Protein AF-A0AAW4VG79-F1 (afdb_monomer_lite)

Secondary structur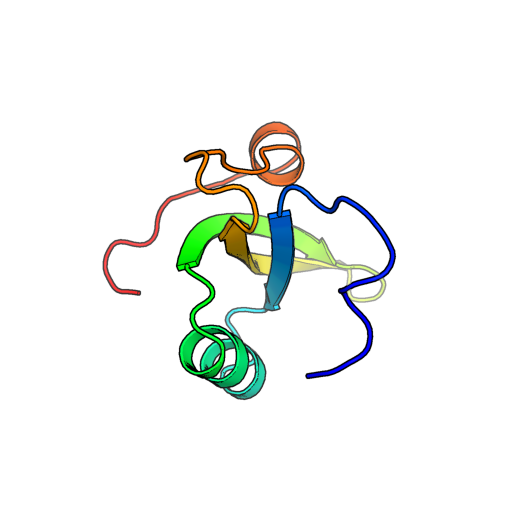e (DSSP, 8-state):
--SSSSS--SEEEEEEETT-HHHHHHHHHTTPEEEEEEEEEETTTTEEEEEEEEEEESSS------HHHHHSEEE--S--

Sequence (80 aa):
MQQAKKDNLCYLTATHDIKNIHSGNVMKKVDMHYCYSYKEQWMPKNRPVIFRMYQINLDGKKRIYQKYWNQYEHFIEENI

Organism: NCBI:txid1982626

Foldseek 3Di:
DPPPPPDPDQKDKDKDFPVCVVVVVVCVVVPWDWDWKFWDQDPPVRDTTIMIMTMDGPNPDPDDDCPRVVVTHIDHDPPD

pLDDT: mean 86.27, std 12.45, range [47.88, 96.75]

Radius of gyration: 13.55 Å; chains: 1; bounding box: 30×29×33 Å

Structure (mmCIF, N/CA/C/O backbone):
data_AF-A0AAW4VG79-F1
#
_entry.id   AF-A0AAW4VG79-F1
#
loop_
_atom_site.group_PDB
_atom_site.id
_atom_site.type_symbol
_atom_site.label_atom_id
_atom_site.label_alt_id
_atom_site.label_comp_id
_atom_site.label_asym_id
_atom_site.label_entity_id
_atom_site.label_seq_id
_atom_site.pdbx_PDB_ins_code
_atom_site.Cartn_x
_atom_site.Cartn_y
_atom_site.Cartn_z
_atom_site.occupancy
_atom_site.B_iso_or_equiv
_atom_site.auth_seq_id
_atom_site.auth_comp_id
_atom_site.auth_asym_id
_atom_site.auth_atom_id
_atom_site.pdbx_PDB_model_num
ATOM 1 N N . MET A 1 1 ? -19.225 -12.550 1.615 1.00 48.75 1 MET A N 1
ATOM 2 C CA . MET A 1 1 ? -18.482 -11.891 2.717 1.00 48.75 1 MET A CA 1
ATOM 3 C C . MET A 1 1 ? -18.562 -12.712 4.020 1.00 48.75 1 MET A C 1
ATOM 5 O O . MET A 1 1 ? -18.873 -12.148 5.058 1.00 48.75 1 MET A O 1
ATOM 9 N N . GLN A 1 2 ? -18.342 -14.040 4.009 1.00 51.12 2 GLN A N 1
ATOM 10 C CA . GLN A 1 2 ? -18.646 -14.886 5.189 1.00 51.12 2 GLN A CA 1
ATOM 11 C C . GLN A 1 2 ? -17.510 -15.777 5.724 1.00 51.12 2 GLN A C 1
ATOM 13 O O . GLN A 1 2 ? -17.731 -16.475 6.703 1.00 51.12 2 GLN A O 1
ATOM 18 N N . GLN A 1 3 ? -16.276 -15.696 5.213 1.00 51.03 3 GLN A N 1
ATOM 19 C CA . GLN A 1 3 ? -15.193 -16.575 5.692 1.00 51.03 3 GLN A CA 1
ATOM 20 C C . GLN A 1 3 ? -13.914 -15.851 6.147 1.00 51.03 3 GLN A C 1
ATOM 22 O O . GLN A 1 3 ? -12.831 -16.397 6.024 1.00 51.03 3 GLN A O 1
ATOM 27 N N . ALA A 1 4 ? -14.030 -14.640 6.703 1.00 53.94 4 ALA A N 1
ATOM 28 C CA . ALA A 1 4 ? -12.918 -13.953 7.387 1.00 53.94 4 ALA A CA 1
ATOM 29 C C . ALA A 1 4 ? -13.133 -13.817 8.911 1.00 53.94 4 ALA A C 1
ATOM 31 O O . ALA A 1 4 ? -12.358 -13.161 9.591 1.00 53.94 4 ALA A O 1
ATOM 32 N N . LYS A 1 5 ? -14.194 -14.429 9.462 1.00 47.88 5 LYS A N 1
ATOM 33 C CA . LYS A 1 5 ? -14.588 -14.309 10.881 1.00 47.88 5 LYS A CA 1
ATOM 34 C C . LYS A 1 5 ? -14.023 -15.402 11.807 1.00 47.88 5 LYS A C 1
ATOM 36 O O . LYS A 1 5 ? -14.498 -15.519 12.931 1.00 47.88 5 LYS A O 1
ATOM 41 N N . LYS A 1 6 ? -13.069 -16.228 11.357 1.00 48.19 6 LYS A N 1
ATOM 42 C CA . LYS A 1 6 ? -12.515 -17.328 12.179 1.00 48.19 6 LYS A CA 1
ATOM 43 C C . LYS A 1 6 ? -11.133 -17.073 12.771 1.00 48.19 6 LYS A C 1
ATOM 45 O O . LYS A 1 6 ? -10.793 -17.733 13.742 1.00 48.19 6 LYS A O 1
ATOM 50 N N . ASP A 1 7 ? -10.418 -16.069 12.287 1.00 56.91 7 ASP A N 1
ATOM 51 C CA . ASP A 1 7 ? -9.140 -15.659 12.852 1.00 56.91 7 ASP A CA 1
ATOM 52 C C . ASP A 1 7 ? -9.309 -14.235 13.394 1.00 56.91 7 ASP A C 1
ATOM 54 O O . ASP A 1 7 ? -9.985 -13.418 12.767 1.00 56.91 7 ASP A O 1
ATOM 58 N N . ASN A 1 8 ? -8.729 -13.915 14.554 1.00 70.56 8 ASN A N 1
ATOM 59 C CA . ASN A 1 8 ? -8.643 -12.545 15.089 1.00 70.56 8 ASN A CA 1
ATOM 60 C C . ASN A 1 8 ? -7.719 -11.680 14.199 1.00 70.56 8 ASN A C 1
ATOM 62 O O . ASN A 1 8 ? -6.670 -11.193 14.628 1.00 70.56 8 ASN A O 1
ATOM 66 N N . LEU A 1 9 ? -8.065 -11.535 12.919 1.00 78.56 9 LEU A N 1
ATOM 67 C CA . LEU A 1 9 ? -7.299 -10.783 11.938 1.00 78.56 9 LEU A CA 1
ATOM 68 C C . LEU A 1 9 ? -7.385 -9.308 12.298 1.00 78.56 9 LEU A C 1
ATOM 70 O O . LEU A 1 9 ? -8.458 -8.713 12.310 1.00 78.56 9 LEU A O 1
ATOM 74 N N . CYS A 1 10 ? -6.232 -8.708 12.576 1.00 88.25 10 CYS A N 1
ATOM 75 C CA . CYS A 1 10 ? -6.159 -7.282 12.873 1.00 88.25 10 CYS A CA 1
ATOM 76 C C . CYS A 1 10 ? -6.467 -6.433 11.625 1.00 88.25 10 CYS A C 1
ATOM 78 O O . CYS A 1 10 ? -7.024 -5.345 11.730 1.00 88.25 10 CYS A O 1
ATOM 80 N N . TYR A 1 11 ? -6.090 -6.917 10.438 1.00 90.19 11 TYR A N 1
ATOM 81 C CA . TYR A 1 11 ? -6.242 -6.217 9.164 1.00 90.19 11 TYR A CA 1
ATOM 82 C C . TYR A 1 11 ? -6.163 -7.192 7.984 1.00 90.19 11 TYR A C 1
ATOM 84 O O . TYR A 1 11 ? -5.632 -8.296 8.114 1.00 90.19 11 TYR A O 1
ATOM 92 N N . LEU A 1 12 ? -6.659 -6.758 6.825 1.00 92.25 12 LEU A N 1
ATOM 93 C CA . LEU A 1 12 ? -6.487 -7.433 5.539 1.00 92.25 12 LEU A CA 1
ATOM 94 C C . LEU A 1 12 ? -5.744 -6.509 4.583 1.00 92.25 12 LEU A C 1
ATOM 96 O O . LEU A 1 12 ? -6.063 -5.323 4.497 1.00 92.25 12 LEU A O 1
ATOM 100 N N . THR A 1 13 ? -4.778 -7.057 3.852 1.00 93.62 13 THR A N 1
ATOM 101 C CA . THR A 1 13 ? -4.040 -6.347 2.805 1.00 93.62 13 THR A CA 1
ATOM 102 C C . THR A 1 13 ? -4.353 -6.941 1.440 1.00 93.62 13 THR A C 1
ATOM 104 O O . THR A 1 13 ? -4.644 -8.130 1.314 1.00 93.62 13 THR A O 1
ATOM 107 N N . ALA A 1 14 ? -4.291 -6.111 0.406 1.00 93.44 14 ALA A N 1
ATOM 108 C CA . ALA A 1 14 ? -4.355 -6.545 -0.979 1.00 93.44 14 ALA A CA 1
ATOM 109 C C . ALA A 1 14 ? -3.442 -5.662 -1.826 1.00 93.44 14 ALA A C 1
ATOM 111 O O . ALA A 1 14 ? -3.225 -4.493 -1.509 1.00 93.44 14 ALA A O 1
ATOM 112 N N . THR A 1 15 ? -2.901 -6.221 -2.902 1.00 93.19 15 THR A N 1
ATOM 113 C CA . THR A 1 15 ? -2.086 -5.476 -3.858 1.00 93.19 15 THR A CA 1
ATOM 114 C C . THR A 1 15 ? -2.598 -5.714 -5.269 1.00 93.19 15 THR A C 1
ATOM 116 O O . THR A 1 15 ? -3.128 -6.785 -5.575 1.00 93.19 15 THR A O 1
ATOM 119 N N . HIS A 1 16 ? -2.492 -4.712 -6.138 1.00 91.62 16 HIS A N 1
ATOM 120 C CA . HIS A 1 16 ? -2.807 -4.888 -7.554 1.00 91.62 16 HIS A CA 1
ATOM 121 C C . HIS A 1 16 ? -1.873 -4.090 -8.455 1.00 91.62 16 HIS A C 1
ATOM 123 O O . HIS A 1 16 ? -1.401 -3.024 -8.072 1.00 91.62 16 HIS A O 1
ATOM 129 N N . ASP A 1 17 ? -1.634 -4.604 -9.663 1.00 91.88 17 ASP A N 1
ATOM 130 C CA . ASP A 1 17 ? -0.920 -3.883 -10.721 1.00 91.88 17 ASP A CA 1
ATOM 131 C C . ASP A 1 17 ? -1.746 -2.656 -11.132 1.00 91.88 17 ASP A C 1
ATOM 133 O O . ASP A 1 17 ? -2.942 -2.785 -11.424 1.00 91.88 17 ASP A O 1
ATOM 137 N N . ILE A 1 18 ? -1.124 -1.476 -11.190 1.00 89.12 18 ILE A N 1
ATOM 138 C CA . ILE A 1 18 ? -1.777 -0.234 -11.637 1.00 89.12 18 ILE A CA 1
ATOM 139 C C . ILE A 1 18 ? -2.383 -0.351 -13.041 1.00 89.12 18 ILE A C 1
ATOM 141 O O . ILE A 1 18 ? -3.370 0.318 -13.345 1.00 89.12 18 ILE A O 1
ATOM 145 N N . LYS A 1 19 ? -1.831 -1.224 -13.895 1.00 86.50 19 LYS A N 1
ATOM 146 C CA . LYS A 1 19 ? -2.334 -1.480 -15.252 1.00 86.50 19 LYS A CA 1
ATOM 147 C C . LYS A 1 19 ? -3.602 -2.332 -15.252 1.00 86.50 19 LYS A C 1
ATOM 149 O O . LYS A 1 19 ? -4.306 -2.375 -16.258 1.00 86.50 19 LYS A O 1
ATOM 154 N N . ASN A 1 20 ? -3.921 -2.996 -14.140 1.00 84.12 20 ASN A N 1
ATOM 155 C CA . ASN A 1 20 ? -5.157 -3.747 -13.975 1.00 84.12 20 ASN A CA 1
ATOM 156 C C . ASN A 1 20 ? -6.222 -2.894 -13.264 1.00 84.12 20 ASN A C 1
ATOM 158 O O . ASN A 1 20 ? -6.438 -2.980 -12.051 1.00 84.12 20 ASN A O 1
ATOM 162 N N . ILE A 1 21 ? -6.914 -2.070 -14.054 1.00 77.88 21 ILE A N 1
ATOM 163 C CA . ILE A 1 21 ? -7.960 -1.149 -13.578 1.00 77.88 21 ILE A CA 1
ATOM 164 C C .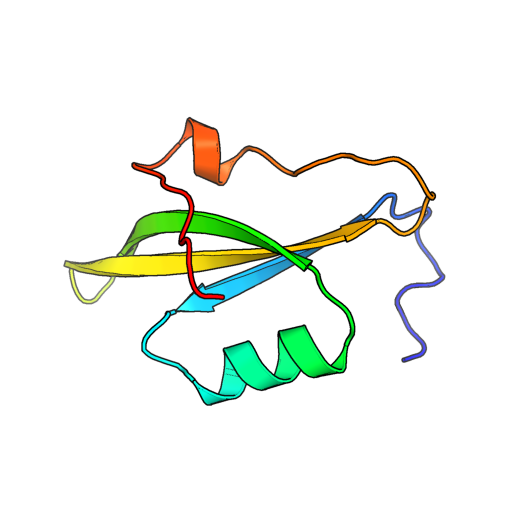 ILE A 1 21 ? -9.122 -1.912 -12.911 1.00 77.88 21 ILE A C 1
ATOM 166 O O . ILE A 1 21 ? -9.685 -1.449 -11.918 1.00 77.88 21 ILE A O 1
ATOM 170 N N . HIS A 1 22 ? -9.453 -3.111 -13.403 1.00 79.38 22 HIS A N 1
ATOM 171 C CA . HIS A 1 22 ? -10.567 -3.910 -12.884 1.00 79.38 22 HIS A CA 1
ATOM 172 C C . HIS A 1 22 ? -10.356 -4.312 -11.419 1.00 79.38 22 HIS A C 1
ATOM 174 O O . HIS A 1 22 ? -11.280 -4.184 -10.616 1.00 79.38 22 HIS A O 1
ATOM 180 N N . SER A 1 23 ? -9.142 -4.735 -11.046 1.00 74.06 23 SER A N 1
ATOM 181 C CA . SER A 1 23 ? -8.822 -5.079 -9.653 1.00 74.06 23 SER A CA 1
ATOM 182 C C . SER A 1 23 ? -8.823 -3.866 -8.721 1.00 74.06 23 SER A C 1
ATOM 184 O O . SER A 1 23 ? -9.280 -3.984 -7.586 1.00 74.06 23 SER A O 1
ATOM 186 N N . GLY A 1 24 ? -8.394 -2.692 -9.198 1.00 76.50 24 GLY A N 1
ATOM 187 C CA . GLY A 1 24 ? -8.435 -1.462 -8.398 1.00 76.50 24 GLY A CA 1
ATOM 188 C C . GLY A 1 24 ? -9.866 -1.054 -8.031 1.00 76.50 24 GLY A C 1
ATOM 189 O O . GLY A 1 24 ? -10.145 -0.686 -6.891 1.00 76.50 24 GLY A O 1
ATOM 190 N N . ASN A 1 25 ? -10.809 -1.217 -8.964 1.00 81.44 25 ASN A N 1
ATOM 191 C CA . ASN A 1 25 ? -12.224 -0.931 -8.713 1.00 81.44 25 ASN A CA 1
ATOM 192 C C . ASN A 1 25 ? -12.849 -1.869 -7.674 1.00 81.44 25 ASN A C 1
ATOM 194 O O . ASN A 1 25 ? -13.746 -1.453 -6.943 1.00 81.44 25 ASN A O 1
ATOM 198 N N . VAL A 1 26 ? -12.389 -3.121 -7.583 1.00 82.69 26 VAL A N 1
ATOM 199 C CA . VAL A 1 26 ? -12.853 -4.049 -6.542 1.00 82.69 26 VAL A CA 1
ATOM 200 C C . VAL A 1 26 ? -12.427 -3.553 -5.164 1.00 82.69 26 VAL A C 1
ATOM 202 O O . VAL A 1 26 ? -13.265 -3.498 -4.273 1.00 82.69 26 VAL A O 1
ATOM 205 N N . MET A 1 27 ? -11.171 -3.127 -5.006 1.00 86.06 27 MET A N 1
ATOM 206 C CA . MET A 1 27 ? -10.642 -2.652 -3.719 1.00 86.06 27 MET A CA 1
ATOM 207 C C . MET A 1 27 ? -11.373 -1.407 -3.217 1.00 86.06 27 MET A C 1
ATOM 209 O O . MET A 1 27 ? -11.728 -1.343 -2.043 1.00 86.06 27 MET A O 1
ATOM 213 N N . LYS A 1 28 ? -11.693 -0.473 -4.123 1.00 82.12 28 LYS A N 1
ATOM 214 C CA . LYS A 1 28 ? -12.529 0.693 -3.803 1.00 82.12 28 LYS A CA 1
ATOM 215 C C . LYS A 1 28 ? -13.952 0.298 -3.390 1.00 82.12 28 LYS A C 1
ATOM 217 O O . LYS A 1 28 ? -14.504 0.899 -2.482 1.00 82.12 28 LYS A O 1
ATOM 222 N N . LYS A 1 29 ? -14.547 -0.718 -4.029 1.00 87.69 29 LYS A N 1
ATOM 223 C CA . LYS A 1 29 ? -15.909 -1.193 -3.711 1.00 87.69 29 LYS A CA 1
ATOM 224 C C . LYS A 1 29 ? -16.019 -1.931 -2.377 1.00 87.69 29 LYS A C 1
ATOM 226 O O . LYS A 1 29 ? -17.119 -2.020 -1.845 1.00 87.69 29 LYS A O 1
ATOM 231 N N . VAL A 1 30 ? -14.926 -2.509 -1.879 1.00 87.81 30 VAL A N 1
ATOM 232 C CA . VAL A 1 30 ? -14.897 -3.221 -0.589 1.00 87.81 30 VAL A CA 1
ATOM 233 C C . VAL A 1 30 ? -14.330 -2.362 0.548 1.00 87.81 30 VAL A C 1
ATOM 235 O O . VAL A 1 30 ? -13.889 -2.914 1.553 1.00 87.81 30 VAL A O 1
ATOM 238 N N . ASP A 1 31 ? -14.313 -1.035 0.376 1.00 87.81 31 ASP A N 1
ATOM 239 C CA . ASP A 1 31 ? -13.814 -0.052 1.348 1.00 87.81 31 ASP A CA 1
ATOM 240 C C . ASP A 1 31 ? -12.377 -0.317 1.831 1.00 87.81 31 ASP A C 1
ATOM 242 O O . ASP A 1 31 ? -12.003 0.006 2.959 1.00 87.81 31 ASP A O 1
ATOM 246 N N . MET A 1 32 ? -11.529 -0.902 0.979 1.00 92.75 32 MET A N 1
ATOM 247 C CA . MET A 1 32 ? -10.101 -0.944 1.270 1.00 92.75 32 MET A CA 1
ATOM 248 C C . MET A 1 32 ? -9.475 0.413 0.965 1.00 92.75 32 MET A C 1
ATOM 250 O O . MET A 1 32 ? -9.732 1.024 -0.074 1.00 92.75 32 MET A O 1
ATOM 254 N N . HIS A 1 33 ? -8.588 0.861 1.846 1.00 92.31 33 HIS A N 1
ATOM 255 C CA . HIS A 1 33 ? -7.921 2.147 1.710 1.00 92.31 33 HIS A CA 1
ATOM 256 C C . HIS A 1 33 ? -6.576 1.988 1.023 1.00 92.31 33 HIS A C 1
ATOM 258 O O . HIS A 1 33 ? -5.776 1.123 1.390 1.00 92.31 33 HIS A O 1
ATOM 264 N N . TYR A 1 34 ? -6.320 2.852 0.045 1.00 94.00 34 TYR A N 1
ATOM 265 C CA . TYR A 1 34 ? -4.992 2.998 -0.529 1.00 94.00 34 TYR A CA 1
ATOM 266 C C . TYR A 1 34 ? -4.004 3.431 0.558 1.00 94.00 34 TYR A C 1
ATOM 268 O O . TYR A 1 34 ? -4.309 4.313 1.360 1.00 94.00 34 TYR A O 1
ATOM 276 N N . CYS A 1 35 ? -2.833 2.797 0.584 1.00 94.75 35 CYS A N 1
ATOM 277 C CA . CYS A 1 35 ? -1.771 3.113 1.535 1.00 94.75 35 CYS A CA 1
ATOM 278 C C . CYS A 1 35 ? -0.534 3.670 0.827 1.00 94.75 35 CYS A C 1
ATOM 280 O O . CYS A 1 35 ? -0.065 4.744 1.185 1.00 94.75 35 CYS A O 1
ATOM 282 N N . TYR A 1 36 ? 0.007 2.938 -0.150 1.00 96.56 36 TYR A N 1
ATOM 283 C CA . TYR A 1 36 ? 1.191 3.332 -0.915 1.00 96.56 36 TYR A CA 1
ATOM 284 C C . TYR A 1 36 ? 1.344 2.493 -2.183 1.00 96.56 36 TYR A C 1
ATOM 286 O O . TYR A 1 36 ? 0.736 1.428 -2.315 1.00 96.56 36 TYR A O 1
ATOM 294 N N . SER A 1 37 ? 2.213 2.946 -3.079 1.00 96.75 37 SER A N 1
ATOM 295 C CA . SER A 1 37 ? 2.624 2.224 -4.276 1.00 96.75 37 SER A CA 1
ATOM 296 C C . SER A 1 37 ? 4.077 1.804 -4.168 1.00 96.75 37 SER A C 1
ATOM 298 O O . SER A 1 37 ? 4.880 2.469 -3.515 1.00 96.75 37 SER A O 1
ATOM 300 N N . TYR A 1 38 ? 4.417 0.676 -4.782 1.00 96.38 38 TYR A N 1
ATOM 301 C CA . TYR A 1 38 ? 5.780 0.161 -4.794 1.00 96.38 38 TYR A CA 1
ATOM 302 C C . TYR A 1 38 ? 6.110 -0.519 -6.119 1.00 96.38 38 TYR A C 1
ATOM 304 O O . TYR A 1 38 ? 5.234 -1.045 -6.812 1.00 96.38 38 TYR A O 1
ATOM 312 N N . LYS A 1 39 ? 7.390 -0.489 -6.481 1.00 95.56 39 LYS A N 1
ATOM 313 C CA . LYS A 1 39 ? 7.906 -1.033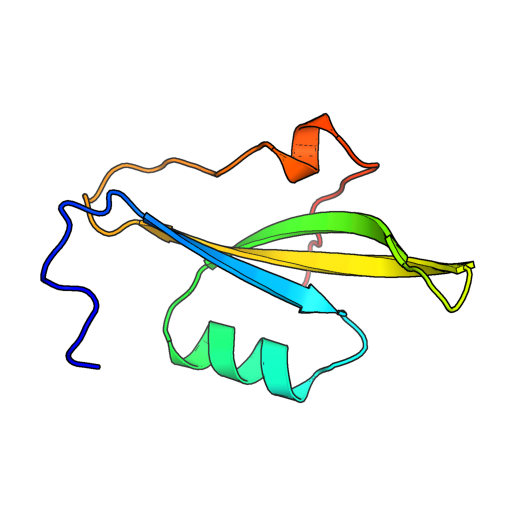 -7.735 1.00 95.56 39 LYS A CA 1
ATOM 314 C C . LYS A 1 39 ? 8.591 -2.369 -7.486 1.00 95.56 39 LYS A C 1
ATOM 316 O O . LYS A 1 39 ? 9.612 -2.443 -6.811 1.00 95.56 39 LYS A O 1
ATOM 321 N N . GLU A 1 40 ? 8.050 -3.421 -8.084 1.00 93.69 40 GLU A N 1
ATOM 322 C CA . GLU A 1 40 ? 8.561 -4.785 -7.973 1.00 93.69 40 GLU A CA 1
ATOM 323 C C . GLU A 1 40 ? 8.960 -5.315 -9.354 1.00 93.69 40 GLU A C 1
ATOM 325 O O . GLU A 1 40 ? 8.268 -5.098 -10.352 1.00 93.69 40 GLU A O 1
ATOM 330 N N . GLN A 1 41 ? 10.097 -6.010 -9.428 1.00 90.88 41 GLN A N 1
ATOM 331 C CA . GLN A 1 41 ? 10.508 -6.702 -10.649 1.00 90.88 41 GLN A CA 1
ATOM 332 C C . GLN A 1 41 ? 9.753 -8.024 -10.754 1.00 90.88 41 GLN A C 1
ATOM 334 O O . GLN A 1 41 ? 10.028 -8.970 -10.018 1.00 90.88 41 GLN A O 1
ATOM 339 N N . TRP A 1 42 ? 8.786 -8.090 -11.668 1.00 85.44 42 TRP A N 1
ATOM 340 C CA . TRP A 1 42 ? 7.906 -9.248 -11.770 1.00 85.44 42 TRP A CA 1
ATOM 341 C C . TRP A 1 42 ? 8.471 -10.307 -12.723 1.00 85.44 42 TRP A C 1
ATOM 343 O O . TRP A 1 42 ? 8.642 -10.065 -13.925 1.00 85.44 42 TRP A O 1
ATOM 353 N N . MET A 1 43 ? 8.718 -11.506 -12.194 1.00 84.06 43 MET A N 1
ATOM 354 C CA . MET A 1 43 ? 9.098 -12.695 -12.964 1.00 84.06 43 MET A CA 1
ATOM 355 C C . MET A 1 43 ? 7.859 -13.515 -13.357 1.00 84.06 43 MET A C 1
ATOM 357 O O . MET A 1 43 ? 6.885 -13.534 -12.608 1.00 84.06 43 MET A O 1
ATOM 361 N N . PRO A 1 44 ? 7.860 -14.198 -14.521 1.00 78.88 44 PRO A N 1
ATOM 362 C CA . PRO A 1 44 ? 9.000 -14.460 -15.414 1.00 78.88 44 PRO A CA 1
ATOM 363 C C . PRO A 1 44 ? 9.282 -13.368 -16.459 1.00 78.88 44 PRO A C 1
ATOM 365 O O . PRO A 1 44 ? 10.268 -13.453 -17.179 1.00 78.88 44 PRO A O 1
ATOM 368 N N . LYS A 1 45 ? 8.443 -12.328 -16.563 1.00 79.88 45 LYS A N 1
ATOM 369 C CA . LYS A 1 45 ? 8.561 -11.304 -17.623 1.00 79.88 45 LYS A CA 1
ATOM 370 C C . LYS A 1 45 ? 9.686 -10.278 -17.399 1.00 79.88 45 LYS A C 1
ATOM 372 O O . LYS A 1 45 ? 9.839 -9.398 -18.239 1.00 79.88 45 LYS A O 1
ATOM 377 N N . ASN A 1 46 ? 10.419 -10.383 -16.286 1.00 87.19 46 ASN A N 1
ATOM 378 C CA . ASN A 1 46 ? 11.544 -9.536 -15.876 1.00 87.19 46 ASN A CA 1
ATOM 379 C C . ASN A 1 46 ? 11.319 -8.041 -16.158 1.00 87.19 46 ASN A C 1
ATOM 381 O O . ASN A 1 46 ? 12.147 -7.370 -16.773 1.00 87.19 46 ASN A O 1
ATOM 385 N N . ARG A 1 47 ? 10.140 -7.542 -15.777 1.00 88.69 47 ARG A N 1
ATOM 386 C CA . ARG A 1 47 ? 9.743 -6.155 -16.019 1.00 88.69 47 ARG A CA 1
ATOM 387 C C . ARG A 1 47 ? 9.338 -5.484 -14.710 1.00 88.69 47 ARG A C 1
ATOM 389 O O . ARG A 1 47 ? 8.684 -6.138 -13.890 1.00 88.69 47 ARG A O 1
ATOM 396 N N . PRO A 1 48 ? 9.623 -4.182 -14.546 1.00 90.75 48 PRO A N 1
ATOM 397 C CA . PRO A 1 48 ? 9.146 -3.447 -13.393 1.00 90.75 48 PRO A CA 1
ATOM 398 C C . PRO A 1 48 ? 7.628 -3.296 -13.493 1.00 90.75 48 PRO A C 1
ATOM 400 O O . PRO A 1 48 ? 7.091 -2.844 -14.511 1.00 90.75 48 PRO A O 1
ATOM 403 N N . VAL A 1 49 ? 6.938 -3.689 -12.431 1.00 93.31 49 VAL A N 1
ATOM 404 C CA . VAL A 1 49 ? 5.500 -3.508 -12.254 1.00 93.31 49 VAL A CA 1
ATOM 405 C C . VAL A 1 49 ? 5.295 -2.652 -11.015 1.00 93.31 49 VAL A C 1
ATOM 407 O O . VAL A 1 49 ? 5.952 -2.849 -9.996 1.00 93.31 49 VAL A O 1
ATOM 410 N N . ILE A 1 50 ? 4.402 -1.673 -11.125 1.00 95.00 50 ILE A N 1
ATOM 411 C CA . ILE A 1 50 ? 4.000 -0.851 -9.991 1.00 95.00 50 ILE A CA 1
ATOM 412 C C . ILE A 1 50 ? 2.742 -1.484 -9.418 1.00 95.00 50 ILE A C 1
ATOM 414 O O . ILE A 1 50 ? 1.743 -1.646 -10.126 1.00 95.00 50 ILE A O 1
ATOM 418 N N . PHE A 1 51 ? 2.809 -1.840 -8.145 1.00 94.56 51 PHE A N 1
ATOM 419 C CA . PHE A 1 51 ? 1.678 -2.337 -7.387 1.00 94.56 51 PHE A CA 1
ATOM 420 C C . PHE A 1 51 ? 1.184 -1.257 -6.433 1.00 94.56 51 PHE A C 1
ATOM 422 O O . PHE A 1 51 ? 1.986 -0.591 -5.783 1.00 94.56 51 PHE A O 1
ATOM 429 N N . ARG A 1 52 ? -0.137 -1.126 -6.310 1.00 95.50 52 ARG A N 1
ATOM 430 C CA . ARG A 1 52 ? -0.774 -0.358 -5.236 1.00 95.50 52 ARG A CA 1
ATOM 431 C C . ARG A 1 52 ? -1.108 -1.282 -4.089 1.00 95.50 52 ARG A C 1
ATOM 433 O O . ARG A 1 52 ? -1.729 -2.323 -4.303 1.00 95.50 52 ARG A O 1
ATOM 440 N N . MET A 1 53 ? -0.725 -0.884 -2.887 1.00 95.75 53 MET A N 1
ATOM 441 C CA . MET A 1 53 ? -1.048 -1.565 -1.647 1.00 95.75 53 MET A CA 1
ATOM 442 C C . MET A 1 53 ? -2.288 -0.937 -1.015 1.00 95.75 53 MET A C 1
ATOM 444 O O . MET A 1 53 ? -2.354 0.274 -0.787 1.00 95.75 53 MET A O 1
ATOM 448 N N . TYR A 1 54 ? -3.263 -1.792 -0.730 1.00 94.75 54 TYR A N 1
ATOM 449 C CA . TYR A 1 54 ? -4.516 -1.460 -0.078 1.00 94.75 54 TYR A CA 1
ATOM 450 C C . TYR A 1 54 ? -4.652 -2.224 1.236 1.00 94.75 54 TYR A C 1
ATOM 452 O O . TYR A 1 54 ? -4.234 -3.382 1.343 1.00 94.75 54 TYR A O 1
ATOM 460 N N . GLN A 1 55 ? -5.287 -1.602 2.225 1.00 94.62 55 GLN A N 1
ATOM 461 C CA . GLN A 1 55 ? -5.531 -2.212 3.526 1.00 94.62 55 GLN A CA 1
ATOM 462 C C . GLN A 1 55 ? -6.896 -1.828 4.090 1.00 94.62 55 GLN A C 1
ATOM 464 O O . GLN A 1 55 ? -7.352 -0.696 3.944 1.00 94.62 55 GLN A O 1
ATOM 469 N N . ILE A 1 56 ? -7.514 -2.767 4.799 1.00 93.38 56 ILE A N 1
ATOM 470 C CA . ILE A 1 56 ? -8.632 -2.505 5.706 1.00 93.38 56 ILE A CA 1
ATOM 471 C C . ILE A 1 56 ? -8.246 -2.976 7.109 1.00 93.38 56 ILE A C 1
ATOM 4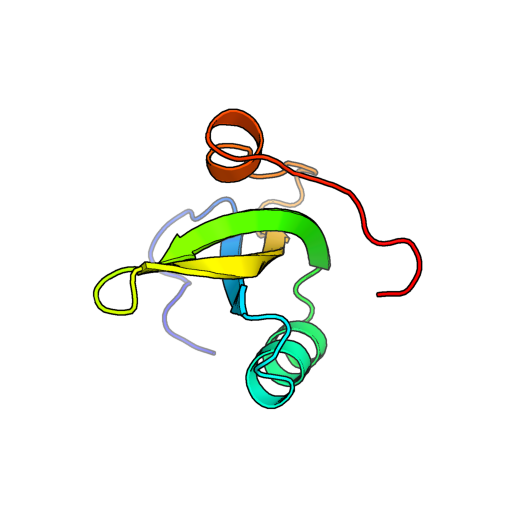73 O O . ILE A 1 56 ? -7.805 -4.111 7.299 1.00 93.38 56 ILE A O 1
ATOM 477 N N . ASN A 1 57 ? -8.368 -2.084 8.092 1.00 91.69 57 ASN A N 1
ATOM 478 C CA . ASN A 1 57 ? -8.124 -2.396 9.500 1.00 91.69 57 ASN A CA 1
ATOM 479 C C . ASN A 1 57 ? -9.427 -2.890 10.128 1.00 91.69 57 ASN A C 1
ATOM 481 O O . ASN A 1 57 ? -10.421 -2.169 10.133 1.00 91.69 57 ASN A O 1
ATOM 485 N N . LEU A 1 58 ? -9.421 -4.117 10.646 1.00 89.81 58 LEU A N 1
ATOM 486 C CA . LEU A 1 58 ? -10.607 -4.774 11.205 1.00 89.81 58 LEU A CA 1
ATOM 487 C C . LEU A 1 58 ? -10.726 -4.571 12.721 1.00 89.81 58 LEU A C 1
ATOM 489 O O . LEU A 1 58 ? -11.797 -4.752 13.290 1.00 89.81 58 LEU A O 1
ATOM 493 N N . ASP A 1 59 ? -9.633 -4.177 13.373 1.00 88.31 59 ASP A N 1
ATOM 494 C CA . ASP A 1 59 ? -9.528 -3.997 14.823 1.00 88.31 59 ASP A CA 1
ATOM 495 C C . ASP A 1 59 ? -9.646 -2.533 15.284 1.00 88.31 59 ASP A C 1
ATOM 497 O O . ASP A 1 59 ? -9.403 -2.222 16.451 1.00 88.31 59 ASP A O 1
ATOM 501 N N . GLY A 1 60 ? -9.958 -1.617 14.362 1.00 83.88 60 GLY A N 1
ATOM 502 C CA . GLY A 1 60 ? -10.062 -0.180 14.627 1.00 83.88 60 GLY A CA 1
ATOM 503 C C . GLY A 1 60 ? -8.726 0.538 14.853 1.00 83.88 60 GLY A C 1
ATOM 504 O O . GLY A 1 60 ? -8.718 1.752 15.067 1.00 83.88 60 GLY A O 1
ATOM 505 N N . LYS A 1 61 ? -7.582 -0.155 14.785 1.00 88.56 61 LYS A N 1
ATOM 506 C CA . LYS A 1 61 ? -6.268 0.479 14.943 1.00 88.56 61 LYS A CA 1
ATOM 507 C C . LYS A 1 61 ? -5.757 0.972 13.596 1.00 88.56 61 LYS A C 1
ATOM 509 O O . LYS A 1 61 ? -5.700 0.228 12.622 1.00 88.56 61 LYS A O 1
ATOM 514 N N . LYS A 1 62 ? -5.306 2.227 13.550 1.00 86.56 62 LYS A N 1
ATOM 515 C CA . LYS A 1 62 ? -4.672 2.819 12.363 1.00 86.56 62 LYS A CA 1
ATOM 516 C C . LYS A 1 62 ? -3.239 2.309 12.224 1.00 86.56 62 LYS A C 1
ATOM 518 O O . LYS A 1 62 ? -2.295 2.941 12.683 1.00 86.56 62 LYS A O 1
ATOM 523 N N . ARG A 1 63 ? -3.091 1.139 11.611 1.00 91.38 63 ARG A N 1
ATOM 524 C CA . ARG A 1 63 ? -1.800 0.550 11.237 1.00 91.38 63 ARG A CA 1
ATOM 525 C C . ARG A 1 63 ? -1.706 0.439 9.721 1.00 91.38 63 ARG A C 1
ATOM 527 O O . ARG A 1 63 ? -2.731 0.335 9.055 1.00 91.38 63 ARG A O 1
ATOM 534 N N . ILE A 1 64 ? -0.487 0.433 9.196 1.00 93.69 64 ILE A N 1
ATOM 535 C CA . ILE A 1 64 ? -0.190 0.197 7.779 1.00 93.69 64 ILE A CA 1
ATOM 536 C C . ILE A 1 64 ? 0.854 -0.912 7.721 1.00 93.69 64 ILE A C 1
ATOM 538 O O . ILE A 1 64 ? 1.849 -0.875 8.446 1.00 93.69 64 ILE A O 1
ATOM 542 N N . TYR A 1 65 ? 0.620 -1.913 6.884 1.00 93.56 65 TYR A N 1
ATOM 543 C CA . TYR A 1 65 ? 1.574 -2.979 6.628 1.00 93.56 65 TYR A CA 1
ATOM 544 C C . TYR A 1 65 ? 2.751 -2.455 5.801 1.00 93.56 65 TYR A C 1
ATOM 546 O O . TYR A 1 65 ? 2.567 -2.011 4.672 1.00 93.56 65 TYR A O 1
ATOM 554 N N . GLN A 1 66 ? 3.968 -2.529 6.340 1.00 94.62 66 GLN A N 1
ATOM 555 C CA . GLN A 1 66 ? 5.152 -1.871 5.767 1.00 94.62 66 GLN A CA 1
ATOM 556 C C . GLN A 1 66 ? 6.155 -2.826 5.105 1.00 94.62 66 GLN A C 1
ATOM 558 O O . GLN A 1 66 ? 7.230 -2.390 4.713 1.00 94.62 66 GLN A O 1
ATOM 563 N N . LYS A 1 67 ? 5.859 -4.127 4.952 1.00 95.38 67 LYS A N 1
ATOM 564 C CA . LYS A 1 67 ? 6.847 -5.057 4.367 1.00 95.38 67 LYS A CA 1
ATOM 565 C C . LYS A 1 67 ? 7.307 -4.598 2.979 1.00 95.38 67 LYS A C 1
ATOM 567 O O . LYS A 1 67 ? 8.504 -4.514 2.741 1.00 95.38 67 LYS A O 1
ATOM 572 N N . TYR A 1 68 ? 6.365 -4.279 2.090 1.00 95.19 68 TYR A N 1
ATOM 573 C CA . TYR A 1 68 ? 6.684 -3.857 0.723 1.00 95.19 68 TYR A CA 1
ATOM 574 C C . TYR A 1 68 ? 7.278 -2.453 0.674 1.00 95.19 68 TYR A C 1
ATOM 576 O O . TYR A 1 68 ? 8.184 -2.216 -0.114 1.00 95.19 68 TYR A O 1
ATOM 584 N N . TRP A 1 69 ? 6.829 -1.569 1.567 1.00 95.56 69 TRP A N 1
ATOM 585 C CA . TRP A 1 69 ? 7.451 -0.266 1.791 1.00 95.56 69 TRP A CA 1
ATOM 586 C C . TRP A 1 69 ? 8.946 -0.403 2.113 1.00 95.56 69 TRP A C 1
ATOM 588 O O . TRP A 1 69 ? 9.781 0.242 1.497 1.00 95.56 69 TRP A O 1
ATOM 598 N N . ASN A 1 70 ? 9.313 -1.302 3.025 1.00 95.88 70 ASN A N 1
ATOM 599 C CA . ASN A 1 70 ? 10.709 -1.474 3.433 1.00 95.88 70 ASN A CA 1
ATOM 600 C C . ASN A 1 70 ? 11.558 -2.247 2.411 1.00 95.88 70 ASN A C 1
ATOM 602 O O . ASN A 1 70 ? 12.777 -2.108 2.402 1.00 95.88 70 ASN A O 1
ATOM 606 N N . GLN A 1 71 ? 10.935 -3.101 1.596 1.00 95.75 71 GLN A N 1
ATOM 607 C CA . GLN A 1 71 ? 11.635 -4.007 0.683 1.00 95.75 71 GLN A CA 1
ATOM 608 C C . GLN A 1 71 ? 11.847 -3.417 -0.718 1.00 95.75 71 GLN A C 1
ATOM 610 O O . GLN A 1 71 ? 12.795 -3.800 -1.403 1.00 95.75 71 GLN A O 1
ATOM 615 N N . TYR A 1 72 ? 10.966 -2.520 -1.159 1.00 95.50 72 TYR A N 1
ATOM 616 C CA . TYR A 1 72 ? 10.934 -2.024 -2.530 1.00 95.50 72 TYR A CA 1
ATOM 617 C C . TYR A 1 72 ? 10.944 -0.495 -2.580 1.00 95.50 72 TYR A C 1
ATOM 619 O O . TYR A 1 72 ? 10.554 0.184 -1.630 1.00 95.50 72 TYR A O 1
ATOM 627 N N . GLU A 1 73 ? 11.362 0.047 -3.725 1.00 95.38 73 GLU A N 1
ATOM 628 C CA . GLU A 1 73 ? 11.186 1.466 -4.040 1.00 95.38 73 GLU A CA 1
ATOM 629 C C . GLU A 1 73 ? 9.687 1.796 -3.981 1.00 95.38 73 GLU A C 1
ATOM 631 O O . GLU A 1 73 ? 8.884 1.175 -4.687 1.00 95.38 73 GLU A O 1
ATOM 636 N N . HIS A 1 74 ? 9.311 2.736 -3.115 1.00 96.38 74 HIS A N 1
ATOM 637 C CA . HIS A 1 74 ? 7.923 3.064 -2.802 1.00 96.38 74 HIS A CA 1
ATOM 638 C C . HIS A 1 74 ? 7.654 4.563 -2.915 1.00 96.38 74 HIS A C 1
ATOM 640 O O . HIS A 1 74 ? 8.565 5.385 -2.831 1.00 96.38 74 HIS A O 1
ATOM 646 N N . PHE A 1 75 ? 6.384 4.916 -3.091 1.00 96.31 75 PHE A N 1
ATOM 647 C CA . PHE A 1 75 ? 5.920 6.298 -3.149 1.00 96.31 75 PHE A CA 1
ATOM 648 C C . PHE A 1 75 ? 4.422 6.397 -2.833 1.00 96.31 75 PHE A C 1
ATOM 650 O O . PHE A 1 75 ? 3.687 5.406 -2.857 1.00 96.31 75 PHE A O 1
ATOM 657 N N . ILE A 1 76 ? 3.964 7.611 -2.531 1.00 95.8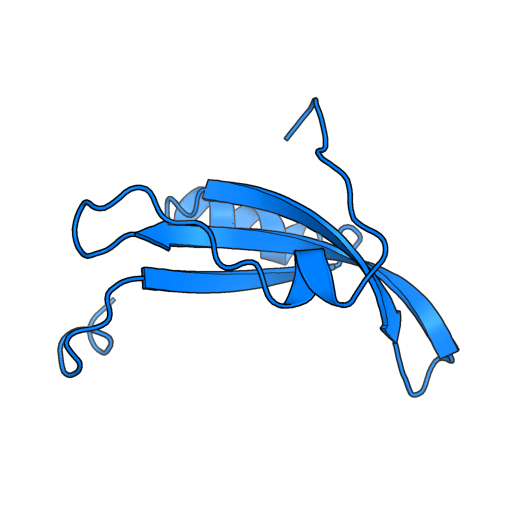8 76 ILE A N 1
ATOM 658 C CA . ILE A 1 76 ? 2.546 7.935 -2.346 1.00 95.88 76 ILE A CA 1
ATOM 659 C C . ILE A 1 76 ? 2.027 8.579 -3.635 1.00 95.88 76 ILE A C 1
ATOM 661 O O . ILE A 1 76 ? 2.681 9.452 -4.196 1.00 95.88 76 ILE A O 1
ATOM 665 N N . GLU A 1 77 ? 0.866 8.138 -4.119 1.00 93.31 77 GLU A N 1
ATOM 666 C CA . GLU A 1 77 ? 0.189 8.723 -5.273 1.00 93.31 77 GLU A CA 1
ATOM 667 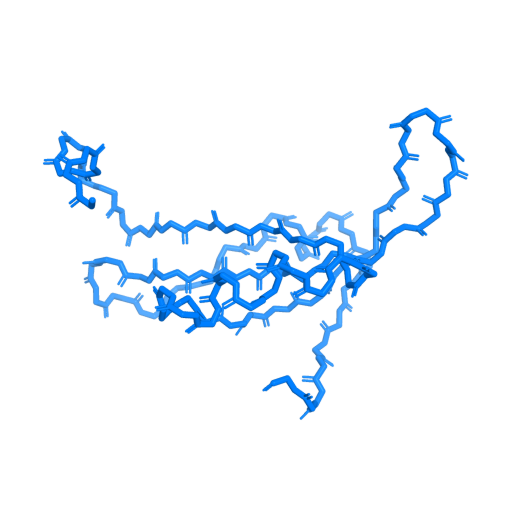C C . GLU A 1 77 ? -0.796 9.780 -4.774 1.00 93.31 77 GLU A C 1
ATOM 669 O O . GLU A 1 77 ? -1.600 9.505 -3.885 1.00 93.31 77 GLU A O 1
ATOM 674 N N . GLU A 1 78 ? -0.747 10.979 -5.349 1.00 88.12 78 GLU A N 1
ATOM 675 C CA . GLU A 1 78 ? -1.558 12.114 -4.888 1.00 88.12 78 GLU A CA 1
ATOM 676 C C . GLU A 1 78 ? -3.018 12.068 -5.383 1.00 88.12 78 GLU A C 1
ATOM 678 O O . GLU A 1 78 ? -3.873 12.743 -4.821 1.00 88.12 78 GLU A O 1
ATOM 683 N N . ASN A 1 79 ? -3.329 11.257 -6.404 1.00 82.31 79 ASN A N 1
ATOM 684 C CA . ASN A 1 79 ? -4.606 11.298 -7.137 1.00 82.31 79 ASN A CA 1
ATOM 685 C C . ASN A 1 79 ? -5.350 9.942 -7.179 1.00 82.31 79 ASN A C 1
ATOM 687 O O . ASN A 1 79 ? -5.808 9.521 -8.245 1.00 82.31 79 ASN A O 1
ATOM 691 N N . ILE A 1 80 ? -5.436 9.228 -6.048 1.00 78.56 80 ILE A N 1
ATOM 692 C CA . ILE A 1 80 ? -6.072 7.891 -5.948 1.00 78.56 80 ILE A CA 1
ATOM 693 C C . ILE A 1 80 ? -7.501 7.917 -5.430 1.00 78.56 80 ILE A C 1
ATOM 695 O O . ILE A 1 80 ? -7.760 8.586 -4.413 1.00 78.56 80 ILE A O 1
#